Protein AF-A0A7S0EZS0-F1 (afdb_monomer)

Sequence (162 aa):
YKSHVLRLQRVNTVIFMAGGVFFVGGSTLFFPRLENLIMHGGWLYITGCLLVLLAALLGTLTAYEMRKTAAPCAAS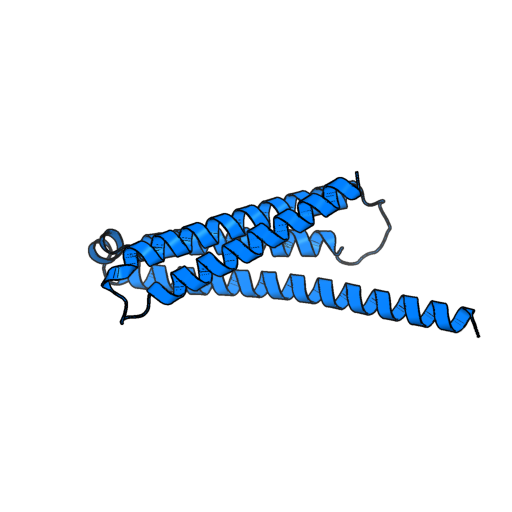HWSDEEATMLSCGMYVLGNLVFIVGSVFFFPRILEAGGPIIRLSAVWLFVLGSVIFFFGALIDLLVVLRAAAAERGSRRRALRMTS

Mean predicted aligned error: 5.74 Å

Structure (mmCIF, N/CA/C/O backbone):
data_AF-A0A7S0EZS0-F1
#
_entry.id   AF-A0A7S0EZS0-F1
#
loop_
_atom_site.group_PDB
_atom_site.id
_atom_site.type_symbol
_atom_site.label_atom_id
_atom_site.label_alt_id
_atom_site.label_comp_id
_atom_site.label_asym_id
_atom_site.label_entity_id
_atom_site.label_seq_id
_atom_site.pdbx_PDB_ins_code
_atom_site.Cartn_x
_atom_site.Cartn_y
_atom_site.Cartn_z
_atom_site.occupancy
_atom_site.B_iso_or_equiv
_atom_site.auth_seq_id
_atom_site.auth_comp_id
_atom_site.auth_asym_id
_atom_site.auth_atom_id
_atom_site.pdbx_PDB_model_num
ATOM 1 N N . TYR A 1 1 ? 20.527 -13.837 -13.521 1.00 73.19 1 TYR A N 1
ATOM 2 C CA . TYR A 1 1 ? 20.102 -12.600 -12.828 1.00 73.19 1 TYR A CA 1
ATOM 3 C C . TYR A 1 1 ? 18.688 -12.166 -13.229 1.00 73.19 1 TYR A C 1
ATOM 5 O O . TYR A 1 1 ? 17.785 -12.335 -12.422 1.00 73.19 1 TYR A O 1
ATOM 13 N N . LYS A 1 2 ? 18.436 -11.735 -14.478 1.00 72.56 2 LYS A N 1
ATOM 14 C CA . LYS A 1 2 ? 17.100 -11.267 -14.928 1.00 72.56 2 LYS A CA 1
ATOM 15 C C . LYS A 1 2 ? 15.945 -12.260 -14.694 1.00 72.56 2 LYS A C 1
ATOM 17 O O . LYS A 1 2 ? 14.874 -11.859 -14.258 1.00 72.56 2 LYS A O 1
ATOM 22 N N . SER A 1 3 ? 16.164 -13.559 -14.913 1.00 78.12 3 SER A N 1
ATOM 23 C CA . SER A 1 3 ? 15.156 -14.607 -14.663 1.00 78.12 3 SER A CA 1
ATOM 24 C C . SER A 1 3 ? 14.740 -14.730 -13.190 1.00 78.12 3 SER A C 1
ATOM 26 O O . SER A 1 3 ? 13.577 -15.006 -12.904 1.00 78.12 3 SER A O 1
ATOM 28 N N . HIS A 1 4 ? 15.668 -14.496 -12.256 1.00 81.50 4 HIS A N 1
ATOM 29 C CA . HIS A 1 4 ? 15.389 -14.529 -10.819 1.00 81.50 4 HIS A CA 1
ATOM 30 C C . HIS A 1 4 ? 14.569 -13.313 -10.382 1.00 81.50 4 HIS A C 1
ATOM 32 O O . HIS A 1 4 ? 13.587 -13.480 -9.663 1.00 81.50 4 HIS A O 1
ATOM 38 N N . VAL A 1 5 ? 14.908 -12.121 -10.883 1.00 81.12 5 VAL A N 1
ATOM 39 C CA . VAL A 1 5 ? 14.155 -10.878 -10.630 1.00 81.12 5 VAL A CA 1
ATOM 40 C C . VAL A 1 5 ? 12.714 -10.996 -11.136 1.00 81.12 5 VAL A C 1
ATOM 42 O O . VAL A 1 5 ? 11.773 -10.698 -10.408 1.00 81.12 5 VAL A O 1
ATOM 45 N N . LEU A 1 6 ? 12.519 -11.542 -12.341 1.00 80.06 6 LEU A N 1
ATOM 46 C CA . LEU A 1 6 ? 11.180 -11.779 -12.891 1.00 80.06 6 LEU A CA 1
ATOM 47 C C . LEU A 1 6 ? 10.373 -12.799 -12.073 1.00 80.06 6 LEU A C 1
ATOM 49 O O . LEU A 1 6 ? 9.157 -12.666 -11.946 1.00 80.06 6 LEU A O 1
ATOM 53 N N . ARG A 1 7 ? 11.022 -13.829 -11.511 1.00 85.88 7 ARG A N 1
ATOM 54 C CA . ARG A 1 7 ? 10.350 -14.790 -10.623 1.00 85.88 7 ARG A CA 1
ATOM 55 C C . ARG A 1 7 ? 9.933 -14.121 -9.307 1.00 85.88 7 ARG A C 1
ATOM 57 O O . ARG A 1 7 ? 8.808 -14.341 -8.871 1.00 85.88 7 ARG A O 1
ATOM 64 N N . LEU A 1 8 ? 10.794 -13.283 -8.727 1.00 84.94 8 LEU A N 1
ATOM 65 C CA . LEU A 1 8 ? 10.492 -12.488 -7.531 1.00 84.94 8 LEU A CA 1
ATOM 66 C C . LEU A 1 8 ? 9.319 -11.531 -7.760 1.00 84.94 8 LEU A C 1
ATOM 68 O O . LEU A 1 8 ? 8.414 -11.494 -6.935 1.00 84.94 8 LEU A O 1
ATOM 72 N N . GLN A 1 9 ? 9.265 -10.843 -8.904 1.00 86.25 9 GLN A N 1
ATOM 73 C CA . GLN A 1 9 ? 8.127 -9.984 -9.249 1.00 86.25 9 GLN A CA 1
ATOM 74 C C . GLN A 1 9 ? 6.807 -10.755 -9.318 1.00 86.25 9 GLN A C 1
ATOM 76 O O . GLN A 1 9 ? 5.813 -10.296 -8.766 1.00 86.25 9 GLN A O 1
ATOM 81 N N . ARG A 1 10 ? 6.783 -11.944 -9.936 1.00 88.69 10 ARG A N 1
ATOM 82 C CA . ARG A 1 10 ? 5.555 -12.761 -9.980 1.00 88.69 10 ARG A CA 1
ATOM 83 C C . ARG A 1 10 ? 5.088 -13.166 -8.589 1.00 88.69 10 ARG A C 1
ATOM 85 O O . ARG A 1 10 ? 3.901 -13.072 -8.297 1.00 88.69 10 ARG A O 1
ATOM 92 N N . VAL A 1 11 ? 6.016 -13.607 -7.738 1.00 91.00 11 VAL A N 1
ATOM 93 C CA . VAL A 1 11 ? 5.709 -13.939 -6.340 1.00 91.00 11 VAL A CA 1
ATOM 94 C C . VAL A 1 11 ? 5.169 -12.706 -5.617 1.00 91.00 11 VAL A C 1
ATOM 96 O O . VAL A 1 11 ? 4.149 -12.800 -4.941 1.00 91.00 11 VAL A O 1
ATOM 99 N N . ASN A 1 12 ? 5.785 -11.542 -5.832 1.00 92.81 12 ASN A N 1
ATOM 100 C CA . ASN A 1 12 ? 5.345 -10.285 -5.246 1.00 92.81 12 ASN A CA 1
ATOM 101 C C . ASN A 1 12 ? 3.896 -9.942 -5.615 1.00 92.81 12 ASN A C 1
ATOM 103 O O . ASN A 1 12 ? 3.092 -9.622 -4.744 1.00 92.81 12 ASN A O 1
ATOM 107 N N . THR A 1 13 ? 3.538 -10.076 -6.895 1.00 91.69 13 THR A N 1
ATOM 108 C CA . THR A 1 13 ? 2.167 -9.855 -7.373 1.00 91.69 13 THR A CA 1
ATOM 109 C C . THR A 1 13 ? 1.170 -10.798 -6.703 1.00 91.69 13 THR A C 1
ATOM 111 O O . THR A 1 13 ? 0.083 -10.365 -6.330 1.00 91.69 13 THR A O 1
ATOM 114 N N . VAL A 1 14 ? 1.525 -12.072 -6.509 1.00 95.06 14 VAL A N 1
ATOM 115 C CA . VAL A 1 14 ? 0.649 -13.043 -5.829 1.00 95.06 14 VAL A CA 1
ATOM 116 C C . VAL A 1 14 ? 0.429 -12.658 -4.366 1.00 95.06 14 VAL A C 1
ATOM 118 O O . VAL A 1 14 ? -0.710 -12.682 -3.903 1.00 95.06 14 VAL A O 1
ATOM 121 N N . ILE A 1 15 ? 1.486 -12.257 -3.654 1.00 94.69 15 ILE A N 1
ATOM 122 C CA . ILE A 1 15 ? 1.384 -11.794 -2.261 1.00 94.69 15 ILE A CA 1
ATOM 123 C C . ILE A 1 15 ? 0.502 -10.542 -2.183 1.00 94.69 15 ILE A C 1
ATOM 125 O O . ILE A 1 15 ? -0.371 -10.467 -1.322 1.00 94.69 15 ILE A O 1
ATOM 129 N N . PHE A 1 16 ? 0.681 -9.594 -3.106 1.00 93.25 16 PHE A N 1
ATOM 130 C CA . PHE A 1 16 ? -0.114 -8.367 -3.162 1.00 93.25 16 PHE A CA 1
ATOM 131 C C . PHE A 1 16 ? -1.603 -8.658 -3.397 1.00 93.25 16 PHE A C 1
ATOM 133 O O . PHE A 1 16 ? -2.457 -8.129 -2.690 1.00 93.25 16 PHE A O 1
ATOM 140 N N . MET A 1 17 ? -1.920 -9.549 -4.343 1.00 94.75 17 MET A N 1
ATOM 141 C CA . MET A 1 17 ? -3.296 -9.972 -4.626 1.00 94.75 17 MET A CA 1
ATOM 142 C C . MET A 1 17 ? -3.930 -10.682 -3.430 1.00 94.75 17 MET A C 1
ATOM 144 O O . MET A 1 17 ? -5.053 -10.356 -3.049 1.00 94.75 17 MET A O 1
ATOM 148 N N . ALA A 1 18 ? -3.206 -11.618 -2.807 1.00 96.50 18 ALA A N 1
ATOM 149 C CA . ALA A 1 18 ? -3.673 -12.290 -1.600 1.00 96.50 18 ALA A CA 1
ATOM 150 C C . ALA A 1 18 ? -3.944 -11.269 -0.486 1.00 96.50 18 ALA A C 1
ATOM 152 O O . ALA A 1 18 ? -5.039 -11.247 0.071 1.00 96.50 18 ALA A O 1
ATOM 153 N N . GLY A 1 19 ? -2.992 -10.370 -0.223 1.00 95.50 19 GLY A N 1
ATOM 154 C CA . GLY A 1 19 ? -3.140 -9.291 0.750 1.00 95.50 19 GLY A CA 1
ATOM 155 C C . GLY A 1 19 ? -4.365 -8.417 0.489 1.00 95.50 19 GLY A C 1
ATOM 156 O O . GLY A 1 19 ? -5.126 -8.161 1.416 1.00 95.50 19 GLY A O 1
ATOM 157 N N . GLY A 1 20 ? -4.619 -8.049 -0.771 1.00 93.75 20 GLY A N 1
ATOM 158 C CA . GLY A 1 20 ? -5.816 -7.312 -1.178 1.00 93.75 20 GLY A CA 1
ATOM 159 C C . GLY A 1 20 ? -7.121 -8.058 -0.881 1.00 93.75 20 GLY A C 1
ATOM 160 O O . GLY A 1 20 ? -8.065 -7.460 -0.370 1.00 93.75 20 GLY A O 1
ATOM 161 N N . VAL A 1 21 ? -7.174 -9.372 -1.120 1.00 96.31 21 VAL A N 1
ATOM 162 C CA . VAL A 1 21 ? -8.350 -10.197 -0.789 1.00 96.31 21 VAL A CA 1
ATOM 163 C C . VAL A 1 21 ? -8.591 -10.240 0.721 1.00 96.31 21 VAL A C 1
ATOM 165 O O . VAL A 1 21 ? -9.718 -10.019 1.162 1.00 96.31 21 VAL A O 1
ATOM 168 N N . PHE A 1 22 ? -7.547 -10.471 1.520 1.00 95.56 22 PHE A N 1
ATOM 169 C CA . PHE A 1 22 ? -7.639 -10.464 2.985 1.00 95.56 22 PHE A CA 1
ATOM 170 C C . PHE A 1 22 ? -8.066 -9.093 3.527 1.00 95.56 22 PHE A C 1
ATOM 172 O O . PHE A 1 22 ? -8.946 -9.009 4.381 1.00 95.56 22 PHE A O 1
ATOM 179 N N . PHE A 1 23 ? -7.499 -8.019 2.977 1.00 91.81 23 PHE A N 1
ATOM 180 C CA . PHE A 1 23 ? -7.817 -6.634 3.317 1.00 91.81 23 PHE A CA 1
ATOM 181 C C . PHE A 1 23 ? -9.285 -6.287 3.038 1.00 91.81 23 PHE A C 1
ATOM 183 O O . PHE A 1 23 ? -9.989 -5.769 3.909 1.00 91.81 23 PHE A O 1
ATOM 190 N N . VAL A 1 24 ? -9.778 -6.607 1.837 1.00 93.81 24 VAL A N 1
ATOM 191 C CA . VAL A 1 24 ? -11.175 -6.357 1.453 1.00 93.81 24 VAL A CA 1
ATOM 192 C C . VAL A 1 24 ? -12.112 -7.241 2.273 1.00 93.81 24 VAL A C 1
ATOM 194 O O . VAL A 1 24 ? -13.095 -6.742 2.815 1.00 93.81 24 VAL A O 1
ATOM 197 N N . GLY A 1 25 ? -11.785 -8.524 2.442 1.00 93.31 25 GLY A N 1
ATOM 198 C CA . GLY A 1 25 ? -12.555 -9.445 3.277 1.00 93.31 25 GLY A CA 1
ATOM 199 C C . GLY A 1 25 ? -12.686 -8.943 4.715 1.00 93.31 25 GLY A C 1
ATOM 200 O O . GLY A 1 25 ? -13.797 -8.850 5.233 1.00 93.31 25 GLY A O 1
ATOM 201 N N . GLY A 1 26 ? -11.580 -8.518 5.331 1.00 91.56 26 GLY A N 1
ATOM 202 C CA . GLY A 1 26 ? -11.580 -7.924 6.669 1.00 91.56 26 GLY A CA 1
ATOM 203 C C . GLY A 1 26 ? -12.424 -6.652 6.739 1.00 91.56 26 GLY A C 1
ATOM 204 O O . GLY A 1 26 ? -13.229 -6.502 7.654 1.00 91.56 26 GLY A O 1
ATOM 205 N N . SER A 1 27 ? -12.329 -5.792 5.716 1.00 90.56 27 SER A N 1
ATOM 206 C CA . SER A 1 27 ? -13.137 -4.568 5.596 1.00 90.56 27 SER A CA 1
ATOM 207 C C . SER A 1 27 ? -14.643 -4.850 5.629 1.00 90.56 27 SER A C 1
ATOM 209 O O . SER A 1 27 ? -15.395 -4.130 6.283 1.00 90.56 27 SER A O 1
ATOM 211 N N . THR A 1 28 ? -15.104 -5.919 4.969 1.00 91.06 28 THR A N 1
ATOM 212 C CA . THR A 1 28 ? -16.537 -6.274 4.953 1.00 91.06 28 THR A CA 1
ATOM 213 C C . THR A 1 28 ? -17.078 -6.721 6.312 1.00 91.06 28 THR A C 1
ATOM 215 O O . THR A 1 28 ? -18.270 -6.577 6.576 1.00 91.06 28 THR A O 1
ATOM 218 N N . LEU A 1 29 ? -16.223 -7.218 7.207 1.00 89.56 29 LEU A N 1
ATOM 219 C CA . LEU A 1 29 ? -16.633 -7.662 8.541 1.00 89.56 29 LEU A CA 1
ATOM 220 C C . LEU A 1 29 ? -16.836 -6.497 9.526 1.00 89.56 29 LEU A C 1
ATOM 222 O O . LEU A 1 29 ? -17.373 -6.712 10.608 1.00 89.56 29 LEU A O 1
ATOM 226 N N . PHE A 1 30 ? -16.488 -5.263 9.143 1.00 85.75 30 PHE A N 1
ATOM 227 C CA . PHE A 1 30 ? -16.810 -4.053 9.911 1.00 85.75 30 PHE A CA 1
ATOM 228 C C . PHE A 1 30 ? -18.237 -3.527 9.672 1.00 85.75 30 PHE A C 1
ATOM 230 O O . PHE A 1 30 ? -18.625 -2.516 10.258 1.00 85.75 30 PHE A O 1
ATOM 237 N N . PHE A 1 31 ? -19.043 -4.178 8.823 1.00 87.12 31 PHE A N 1
ATOM 238 C CA . PHE A 1 31 ? -20.438 -3.778 8.635 1.00 87.12 31 PHE A CA 1
ATOM 239 C C . PHE A 1 31 ? -21.259 -3.990 9.920 1.00 87.12 31 PHE A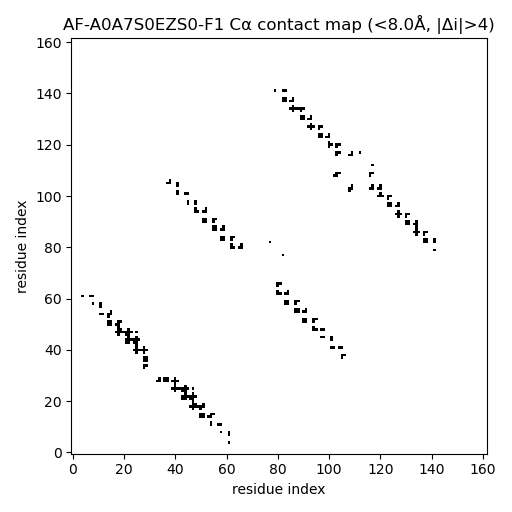 C 1
ATOM 241 O O . PHE A 1 31 ? -21.137 -5.046 10.541 1.00 87.12 31 PHE A O 1
ATOM 248 N N . PRO A 1 32 ? -22.197 -3.078 10.261 1.00 83.50 32 PRO A N 1
ATOM 249 C CA . PRO A 1 32 ? -22.999 -3.181 11.488 1.00 83.50 32 PRO A CA 1
ATOM 250 C C . PRO A 1 32 ? -23.777 -4.497 11.632 1.00 83.50 32 PRO A C 1
ATOM 252 O O . PRO A 1 32 ? -24.056 -4.946 12.733 1.00 83.50 32 PRO A O 1
ATOM 255 N N . ARG A 1 33 ? -24.118 -5.152 10.513 1.00 87.38 33 ARG A N 1
ATOM 256 C CA . ARG A 1 33 ? -24.819 -6.447 10.516 1.00 87.38 33 ARG A CA 1
ATOM 257 C C . ARG A 1 33 ? -23.949 -7.628 10.970 1.00 87.38 33 ARG A C 1
ATOM 259 O O . ARG A 1 33 ? -24.495 -8.693 11.232 1.00 87.38 33 ARG A O 1
ATOM 266 N N . LEU A 1 34 ? -22.627 -7.466 11.028 1.00 87.25 34 LEU A N 1
ATOM 267 C CA . LEU A 1 34 ? -21.650 -8.516 11.334 1.00 87.25 34 LEU A CA 1
ATOM 268 C C . LEU A 1 34 ? -20.878 -8.218 12.627 1.00 87.25 34 LEU A C 1
ATOM 270 O O . LEU A 1 34 ? -19.743 -8.656 12.785 1.00 87.25 34 LEU A O 1
ATOM 274 N N . GLU A 1 35 ? -21.501 -7.508 13.571 1.00 81.50 35 GLU A N 1
ATOM 275 C CA . GLU A 1 35 ? -20.860 -7.025 14.803 1.00 81.50 35 GLU A CA 1
ATOM 276 C C . GLU A 1 35 ? -20.175 -8.147 15.613 1.00 81.50 35 GLU A C 1
ATOM 278 O O . GLU A 1 35 ? -19.055 -7.991 16.099 1.00 81.50 35 GLU A O 1
ATOM 283 N N . ASN A 1 36 ? -20.778 -9.341 15.632 1.00 86.00 36 ASN A N 1
ATOM 284 C CA . ASN A 1 36 ? -20.230 -10.539 16.285 1.00 86.00 36 ASN A CA 1
ATOM 285 C C . ASN A 1 36 ? -18.892 -11.022 15.686 1.00 86.00 36 ASN A C 1
ATOM 287 O O . ASN A 1 36 ? -18.157 -11.779 16.320 1.00 86.00 36 ASN A O 1
ATOM 291 N N . LEU A 1 37 ? -18.571 -10.615 14.456 1.00 88.75 37 LEU A N 1
ATOM 292 C CA . LEU A 1 37 ? -17.370 -11.008 13.720 1.00 88.75 37 LEU A CA 1
ATOM 293 C C . LEU A 1 37 ? -16.320 -9.893 13.644 1.00 88.75 37 LEU A C 1
ATOM 295 O O . LEU A 1 37 ? -15.276 -10.116 13.033 1.00 88.75 37 LEU A O 1
ATOM 299 N N . ILE A 1 38 ? -16.521 -8.743 14.302 1.00 87.81 38 ILE A N 1
ATOM 300 C CA . ILE A 1 38 ? -15.585 -7.602 14.258 1.00 87.81 38 ILE A CA 1
ATOM 301 C C . ILE A 1 38 ? -14.162 -8.006 14.655 1.00 87.81 38 ILE A C 1
ATOM 303 O O . ILE A 1 38 ? -13.203 -7.596 14.007 1.00 87.81 38 ILE A O 1
ATOM 307 N N . MET A 1 39 ? -14.006 -8.862 15.671 1.00 90.06 39 MET A N 1
ATOM 308 C CA . MET A 1 39 ? -12.685 -9.356 16.085 1.00 90.06 39 MET A CA 1
ATOM 309 C C . MET A 1 39 ? -11.986 -10.143 14.970 1.00 90.06 39 MET A C 1
ATOM 311 O O . MET A 1 39 ? -10.797 -9.947 14.727 1.00 90.06 39 MET A O 1
ATOM 315 N N . HIS A 1 40 ? -12.724 -11.006 14.267 1.00 92.06 40 HIS A N 1
ATOM 316 C CA . HIS A 1 40 ? -12.193 -11.753 13.127 1.00 92.06 40 HIS A CA 1
ATOM 317 C C . HIS A 1 40 ? -11.887 -10.811 11.956 1.00 92.06 40 HIS A C 1
ATOM 319 O O . HIS A 1 40 ? -10.843 -10.950 11.327 1.00 92.06 40 HIS A O 1
ATOM 325 N N . GLY A 1 41 ? -12.748 -9.814 11.721 1.00 92.94 41 GLY A N 1
ATOM 326 C CA . GLY A 1 41 ? -12.544 -8.747 10.742 1.00 92.94 41 GLY A CA 1
ATOM 327 C C . GLY A 1 41 ? -11.257 -7.967 10.962 1.00 92.94 41 GLY A C 1
ATOM 328 O O . GLY A 1 41 ? -10.466 -7.831 10.032 1.00 92.94 41 GLY A O 1
ATOM 329 N N . GLY A 1 42 ? -11.003 -7.535 12.199 1.00 92.81 42 GLY A N 1
ATOM 330 C CA . GLY A 1 42 ? -9.787 -6.818 12.576 1.00 92.81 42 GLY A CA 1
ATOM 331 C C . GLY A 1 42 ? -8.519 -7.630 12.317 1.00 92.81 42 GLY A C 1
ATOM 332 O O . GLY A 1 42 ? -7.591 -7.128 11.685 1.00 92.81 42 GLY A O 1
ATOM 333 N N . TRP A 1 43 ? -8.485 -8.902 12.730 1.00 95.00 43 TRP A N 1
ATOM 334 C CA . TRP A 1 43 ? -7.338 -9.775 12.456 1.00 95.00 43 TRP A CA 1
ATOM 335 C C . TRP A 1 43 ? -7.140 -10.032 10.963 1.00 95.00 43 TRP A C 1
ATOM 337 O O . TRP A 1 43 ? -6.019 -9.912 10.476 1.00 95.00 43 TRP A O 1
ATOM 347 N N . LEU A 1 44 ? -8.217 -10.322 10.228 1.00 95.81 44 LEU A N 1
ATOM 348 C CA . LEU A 1 44 ? -8.169 -10.575 8.787 1.00 95.81 44 LEU A CA 1
ATOM 349 C C . LEU A 1 44 ? -7.666 -9.347 8.015 1.00 95.81 44 LEU A C 1
ATOM 351 O O . LEU A 1 44 ? -6.825 -9.471 7.123 1.00 95.81 44 LEU A O 1
ATOM 355 N N . TYR A 1 45 ? -8.131 -8.160 8.407 1.00 95.69 45 TYR A N 1
ATOM 356 C CA . TYR A 1 45 ? -7.698 -6.887 7.844 1.00 95.69 45 TYR A CA 1
ATOM 357 C C . TYR A 1 45 ? -6.210 -6.630 8.116 1.00 95.69 45 TYR A C 1
ATOM 359 O O . TYR A 1 45 ? -5.460 -6.339 7.185 1.00 95.69 45 TYR A O 1
ATOM 367 N N . ILE A 1 46 ? -5.751 -6.821 9.361 1.00 96.31 46 ILE A N 1
ATOM 368 C CA . ILE A 1 46 ? -4.331 -6.692 9.725 1.00 96.31 46 ILE A CA 1
ATOM 369 C C . ILE A 1 46 ? -3.474 -7.688 8.936 1.00 96.31 46 ILE A C 1
ATOM 371 O O . ILE A 1 46 ? -2.431 -7.303 8.411 1.00 96.31 46 ILE A O 1
ATOM 375 N N . THR A 1 47 ? -3.906 -8.945 8.793 1.00 97.00 47 THR A N 1
ATOM 376 C CA . THR A 1 47 ? -3.208 -9.937 7.961 1.00 97.00 47 THR A CA 1
ATOM 377 C C . THR A 1 47 ? -3.101 -9.472 6.509 1.00 97.00 47 THR A C 1
ATOM 379 O O . THR A 1 47 ? -2.023 -9.567 5.922 1.00 97.00 47 THR A O 1
ATOM 382 N N . GLY A 1 48 ? -4.174 -8.911 5.946 1.00 96.88 48 GLY A N 1
ATOM 383 C CA . GLY A 1 48 ? -4.151 -8.295 4.620 1.00 96.88 48 GLY A CA 1
ATOM 384 C C . GLY A 1 48 ? -3.115 -7.177 4.517 1.00 96.88 48 GLY A C 1
ATOM 385 O O . GLY A 1 48 ? -2.259 -7.218 3.633 1.00 96.88 48 GLY A O 1
ATOM 386 N N . CYS A 1 49 ? -3.117 -6.236 5.465 1.00 96.69 49 CYS A N 1
ATOM 387 C CA . CYS A 1 49 ? -2.133 -5.154 5.514 1.00 96.69 49 CYS A CA 1
ATOM 388 C C . CYS A 1 49 ? -0.692 -5.661 5.631 1.00 96.69 49 CYS A C 1
ATOM 390 O O . CYS A 1 49 ? 0.195 -5.120 4.979 1.00 96.69 49 CYS A O 1
ATOM 392 N N . LEU A 1 50 ? -0.436 -6.708 6.421 1.00 97.50 50 LEU A N 1
ATOM 393 C CA . LEU A 1 50 ? 0.900 -7.297 6.560 1.00 97.50 50 LEU A CA 1
ATOM 394 C C . LEU A 1 50 ? 1.388 -7.936 5.255 1.00 97.50 50 LEU A C 1
ATOM 396 O O . LEU A 1 50 ? 2.555 -7.782 4.900 1.00 97.50 50 LEU A O 1
ATOM 400 N N . LEU A 1 51 ? 0.505 -8.615 4.519 1.00 97.31 51 LEU A N 1
ATOM 401 C CA . LEU A 1 51 ? 0.836 -9.183 3.210 1.00 97.31 51 LEU A CA 1
ATOM 402 C C . LEU A 1 51 ? 1.127 -8.085 2.181 1.00 97.31 51 LEU A C 1
ATOM 404 O O . LEU A 1 51 ? 2.135 -8.161 1.479 1.00 97.31 51 LEU A O 1
ATOM 408 N N . VAL A 1 52 ? 0.293 -7.041 2.114 1.00 96.38 52 VAL A N 1
ATOM 409 C CA . VAL A 1 52 ? 0.529 -5.902 1.210 1.00 96.38 52 VAL A CA 1
ATOM 410 C C . VAL A 1 52 ? 1.804 -5.153 1.604 1.00 96.38 52 VAL A C 1
ATOM 412 O O . VAL A 1 52 ? 2.577 -4.776 0.729 1.00 96.38 52 VAL A O 1
ATOM 415 N N . LEU A 1 53 ? 2.079 -4.991 2.900 1.00 96.69 53 LEU A N 1
ATOM 416 C CA . LEU A 1 53 ? 3.315 -4.391 3.403 1.00 96.69 53 LEU A CA 1
ATOM 417 C C . LEU A 1 53 ? 4.538 -5.214 2.992 1.00 96.69 53 LEU A C 1
ATOM 419 O O . LEU A 1 53 ? 5.502 -4.650 2.478 1.00 96.69 53 LEU A O 1
ATOM 423 N N . LEU A 1 54 ? 4.493 -6.539 3.154 1.00 96.44 54 LEU A N 1
ATOM 424 C CA . LEU A 1 54 ? 5.562 -7.428 2.701 1.00 96.44 54 LEU A CA 1
ATOM 425 C C . LEU A 1 54 ? 5.776 -7.304 1.189 1.00 96.44 54 LEU A C 1
ATOM 427 O O . LEU A 1 54 ? 6.915 -7.187 0.740 1.00 96.44 54 LEU A O 1
ATOM 431 N N . ALA A 1 55 ? 4.696 -7.279 0.409 1.00 95.56 55 ALA A N 1
ATOM 432 C CA . ALA A 1 55 ? 4.785 -7.122 -1.036 1.00 95.56 55 ALA A CA 1
ATOM 433 C C . ALA A 1 55 ? 5.345 -5.747 -1.450 1.00 95.56 55 ALA A C 1
ATOM 435 O O . ALA A 1 55 ? 6.141 -5.632 -2.384 1.00 95.56 55 ALA A O 1
ATOM 436 N N . ALA A 1 56 ? 4.980 -4.685 -0.733 1.00 95.31 56 ALA A N 1
ATOM 437 C CA . ALA A 1 56 ? 5.519 -3.350 -0.963 1.00 95.31 56 ALA A CA 1
ATOM 438 C C . ALA A 1 56 ? 7.021 -3.283 -0.632 1.00 95.31 56 ALA A C 1
ATOM 440 O O . ALA A 1 56 ? 7.784 -2.707 -1.404 1.00 95.31 56 ALA A O 1
ATOM 441 N N . LEU A 1 57 ? 7.471 -3.932 0.449 1.00 94.69 57 LEU A N 1
ATOM 442 C CA . LEU A 1 57 ? 8.895 -4.038 0.799 1.00 94.69 57 LEU A CA 1
ATOM 443 C C . LEU A 1 57 ? 9.692 -4.857 -0.225 1.00 94.69 57 LEU A C 1
ATOM 445 O O . LEU A 1 57 ? 10.789 -4.476 -0.621 1.00 94.69 57 LEU A O 1
ATOM 449 N N . LEU A 1 58 ? 9.154 -5.981 -0.698 1.00 93.00 58 LEU A N 1
ATOM 450 C CA . LEU A 1 58 ? 9.792 -6.749 -1.771 1.00 93.00 58 LEU A CA 1
ATOM 451 C C . LEU A 1 58 ? 9.834 -5.946 -3.082 1.00 93.00 58 LEU A C 1
ATOM 453 O O . LEU A 1 58 ? 10.816 -6.024 -3.825 1.00 93.00 58 LEU A O 1
ATOM 457 N N . GLY A 1 59 ? 8.799 -5.143 -3.344 1.00 91.25 59 GLY A N 1
ATOM 458 C CA . GLY A 1 59 ? 8.731 -4.196 -4.455 1.00 91.25 59 GLY A CA 1
ATOM 459 C C . GLY A 1 59 ? 9.819 -3.122 -4.389 1.00 91.25 59 GLY A C 1
ATOM 460 O O . GLY A 1 59 ? 10.550 -2.954 -5.366 1.00 91.25 59 GLY A O 1
ATOM 461 N N . THR A 1 60 ? 10.000 -2.460 -3.238 1.00 90.25 60 THR A N 1
ATOM 462 C CA . THR A 1 60 ? 11.070 -1.461 -3.053 1.00 90.25 60 THR A CA 1
ATOM 463 C C . THR A 1 60 ? 12.454 -2.076 -3.217 1.00 90.25 60 THR A C 1
ATOM 465 O O . THR A 1 60 ? 13.281 -1.504 -3.923 1.00 90.25 60 THR A O 1
ATOM 468 N N . LEU A 1 61 ? 12.706 -3.251 -2.630 1.00 89.69 61 LEU A N 1
ATOM 469 C CA . LEU A 1 61 ? 13.983 -3.958 -2.774 1.00 89.69 61 LEU A CA 1
ATOM 470 C C . LEU A 1 61 ? 14.264 -4.315 -4.237 1.00 89.69 61 LEU A C 1
ATOM 472 O O . LEU A 1 61 ? 15.372 -4.113 -4.727 1.00 89.69 61 LEU A O 1
ATOM 476 N N . THR A 1 62 ? 13.249 -4.792 -4.960 1.00 88.62 62 THR A N 1
ATOM 477 C CA . THR A 1 62 ? 13.384 -5.121 -6.383 1.00 88.62 62 THR A CA 1
ATOM 478 C C . THR A 1 62 ? 13.684 -3.874 -7.215 1.00 88.62 62 THR A C 1
ATOM 480 O O . THR A 1 62 ? 14.604 -3.894 -8.031 1.00 88.62 62 THR A O 1
ATOM 483 N N . ALA A 1 63 ? 12.956 -2.776 -6.991 1.00 87.25 63 ALA A N 1
ATOM 484 C CA . ALA A 1 63 ? 13.186 -1.509 -7.684 1.00 87.25 63 ALA A CA 1
ATOM 485 C C . ALA A 1 63 ? 14.580 -0.931 -7.377 1.00 87.25 63 ALA A C 1
ATOM 487 O O . ALA A 1 63 ? 15.265 -0.446 -8.278 1.00 87.25 63 ALA A O 1
ATOM 488 N N . TYR A 1 64 ? 15.037 -1.053 -6.129 1.00 86.06 64 TYR A N 1
ATOM 489 C CA . TYR A 1 64 ? 16.371 -0.633 -5.705 1.00 86.06 64 TYR A CA 1
ATOM 490 C C . TYR A 1 64 ? 17.486 -1.413 -6.421 1.00 86.06 64 TYR A C 1
ATOM 492 O O . TYR A 1 64 ? 18.420 -0.814 -6.960 1.00 86.06 64 TYR A O 1
ATOM 500 N N . GLU A 1 65 ? 17.374 -2.741 -6.492 1.00 85.88 65 GLU A N 1
ATOM 501 C CA . GLU A 1 65 ? 18.333 -3.589 -7.213 1.00 85.88 65 GLU A CA 1
ATOM 502 C C . GLU A 1 65 ? 18.348 -3.285 -8.720 1.00 85.88 65 GLU A C 1
ATOM 504 O O . GLU A 1 65 ? 19.414 -3.213 -9.343 1.00 85.88 65 GLU A O 1
ATOM 509 N N . MET A 1 66 ? 17.178 -3.031 -9.315 1.00 82.00 66 MET A N 1
ATOM 510 C CA . MET A 1 66 ? 17.080 -2.636 -10.724 1.00 82.00 66 MET A CA 1
ATOM 511 C C . MET A 1 66 ? 17.745 -1.284 -10.986 1.00 82.00 66 MET A C 1
ATOM 513 O O . MET A 1 66 ? 18.506 -1.174 -11.947 1.00 82.00 66 MET A O 1
ATOM 517 N N . ARG A 1 67 ? 17.563 -0.301 -10.097 1.00 82.88 67 ARG A N 1
ATOM 518 C CA . ARG A 1 67 ? 18.244 0.999 -10.176 1.00 82.88 67 ARG A CA 1
ATOM 519 C C . ARG A 1 67 ? 19.763 0.858 -10.118 1.00 82.88 67 ARG A C 1
ATOM 521 O O . ARG A 1 67 ? 20.461 1.500 -10.892 1.00 82.88 67 ARG A O 1
ATOM 528 N N . LYS A 1 68 ? 20.286 0.008 -9.229 1.00 80.06 68 LYS A N 1
ATOM 529 C CA . LYS A 1 68 ? 21.736 -0.220 -9.088 1.00 80.06 68 LYS A CA 1
ATOM 530 C C . LYS A 1 68 ? 22.356 -0.876 -10.327 1.00 80.06 68 LYS A C 1
ATOM 532 O O . LYS A 1 68 ? 23.534 -0.674 -10.604 1.00 80.06 68 LYS A O 1
ATOM 537 N N . THR A 1 69 ? 21.568 -1.667 -11.053 1.00 72.81 69 THR A N 1
ATOM 538 C CA . THR A 1 69 ? 22.017 -2.411 -12.240 1.00 72.81 69 THR A CA 1
ATOM 539 C C . THR A 1 69 ? 21.757 -1.653 -13.549 1.00 72.81 69 THR A C 1
ATOM 541 O O . THR A 1 69 ? 22.278 -2.036 -14.598 1.00 72.81 69 THR A O 1
ATOM 544 N N . ALA A 1 70 ? 20.955 -0.587 -13.514 1.00 68.38 70 ALA A N 1
ATOM 545 C CA . ALA A 1 70 ? 20.730 0.282 -14.657 1.00 68.38 70 ALA A CA 1
ATOM 546 C C . ALA A 1 70 ? 21.998 1.102 -14.940 1.00 68.38 70 ALA A C 1
ATOM 548 O O . ALA A 1 70 ? 22.545 1.759 -14.055 1.00 68.38 70 ALA A O 1
ATOM 549 N N . ALA A 1 71 ? 22.488 1.053 -16.182 1.00 58.88 71 ALA A N 1
ATOM 550 C CA . ALA A 1 71 ? 23.573 1.929 -16.614 1.00 58.88 71 ALA A CA 1
ATOM 551 C C . ALA A 1 71 ? 23.145 3.400 -16.430 1.00 58.88 71 ALA A C 1
ATOM 553 O O . ALA A 1 71 ? 21.966 3.700 -16.635 1.00 58.88 71 ALA A O 1
ATOM 554 N N . PRO A 1 72 ? 24.062 4.322 -16.077 1.00 51.88 72 PRO A N 1
ATOM 555 C CA . PRO A 1 72 ? 23.753 5.742 -15.955 1.00 51.88 72 PRO A CA 1
ATOM 556 C C . PRO A 1 72 ? 23.465 6.323 -17.345 1.00 51.88 72 PRO A C 1
ATOM 558 O O . PRO A 1 72 ? 24.321 6.926 -17.986 1.00 51.88 72 PRO A O 1
ATOM 561 N N . CYS A 1 73 ? 22.259 6.103 -17.859 1.00 50.03 73 CYS A N 1
ATOM 562 C CA . CYS A 1 73 ? 21.787 6.770 -19.057 1.00 50.03 73 CYS A CA 1
ATOM 563 C C . CYS A 1 73 ? 21.256 8.137 -18.642 1.00 50.03 73 CYS A C 1
ATOM 565 O O . CYS A 1 73 ? 20.248 8.259 -17.951 1.00 50.03 73 CYS A O 1
ATOM 567 N N . ALA A 1 74 ? 21.993 9.163 -19.054 1.00 54.91 74 ALA A N 1
ATOM 568 C CA . ALA A 1 74 ? 21.649 10.558 -18.884 1.00 54.91 74 ALA A CA 1
ATOM 569 C C . ALA A 1 74 ? 20.233 10.848 -19.406 1.00 54.91 74 ALA A C 1
ATOM 571 O O . ALA A 1 74 ? 19.993 10.789 -20.609 1.00 54.91 74 ALA A O 1
ATOM 572 N N . ALA A 1 75 ? 19.314 11.218 -18.518 1.00 46.53 75 ALA A N 1
ATOM 573 C CA . ALA A 1 75 ? 18.203 12.093 -18.860 1.00 46.53 75 ALA A CA 1
ATOM 574 C C . ALA A 1 75 ? 17.655 12.760 -17.596 1.00 46.53 75 ALA A C 1
ATOM 576 O O . ALA A 1 75 ? 17.360 12.119 -16.598 1.00 46.53 75 ALA A O 1
ATOM 577 N N . SER A 1 76 ? 17.513 14.075 -17.691 1.00 51.19 76 SER A N 1
ATOM 578 C CA . SER A 1 76 ? 17.069 15.062 -16.703 1.00 51.19 76 SER A CA 1
ATOM 579 C C . SER A 1 76 ? 15.644 14.865 -16.126 1.00 51.19 76 SER A C 1
ATOM 581 O O . SER A 1 76 ? 15.058 15.822 -15.623 1.00 51.19 76 SER A O 1
ATOM 583 N N . HIS A 1 77 ? 15.040 13.679 -16.221 1.00 64.19 77 HIS A N 1
ATOM 584 C CA . HIS A 1 77 ? 13.627 13.432 -15.911 1.00 64.19 77 HIS A CA 1
ATOM 585 C C . HIS A 1 77 ? 13.473 12.246 -14.943 1.00 64.19 77 HIS A C 1
ATOM 587 O O . HIS A 1 77 ? 14.266 11.313 -15.009 1.00 64.19 77 HIS A O 1
ATOM 593 N N . TRP A 1 78 ? 12.473 12.288 -14.048 1.00 69.12 78 TRP A N 1
ATOM 594 C CA . TRP A 1 78 ? 12.205 11.237 -13.045 1.00 69.12 78 TRP A CA 1
ATOM 595 C C . TRP A 1 78 ? 12.250 9.833 -13.664 1.00 69.12 78 TRP A C 1
ATOM 597 O O . TRP A 1 78 ? 11.500 9.567 -14.609 1.00 69.12 78 TRP A O 1
ATOM 607 N N . SER A 1 79 ? 13.099 8.958 -13.115 1.00 82.38 79 SER A N 1
ATOM 608 C CA . SER A 1 79 ? 13.219 7.562 -13.550 1.00 82.38 79 SER A CA 1
ATOM 609 C C . SER A 1 79 ? 12.010 6.746 -13.075 1.00 82.38 79 SER A C 1
ATOM 611 O O . SER A 1 79 ? 11.462 6.985 -11.994 1.00 82.38 79 SER A O 1
ATOM 613 N N . ASP A 1 80 ? 11.571 5.785 -13.890 1.00 85.44 80 ASP A N 1
ATOM 614 C CA . ASP A 1 80 ? 10.421 4.930 -13.567 1.00 85.44 80 ASP A CA 1
ATOM 615 C C . ASP A 1 80 ? 10.699 4.066 -12.320 1.00 85.44 80 ASP A C 1
ATOM 617 O O . ASP A 1 80 ? 9.794 3.772 -11.533 1.00 85.44 80 ASP A O 1
ATOM 621 N N . GLU A 1 81 ? 11.966 3.724 -12.076 1.00 86.81 81 GLU A N 1
ATOM 622 C CA . GLU A 1 81 ? 12.422 3.043 -10.865 1.00 86.81 81 GLU A CA 1
ATOM 623 C C . GLU A 1 81 ? 12.247 3.919 -9.616 1.00 86.81 81 GLU A C 1
ATOM 625 O O . GLU A 1 81 ? 11.800 3.428 -8.580 1.00 86.81 81 GLU A O 1
ATOM 630 N N . GLU A 1 82 ? 12.554 5.217 -9.700 1.00 88.81 82 GLU A N 1
ATOM 631 C CA . GLU A 1 82 ? 12.365 6.165 -8.592 1.00 88.81 82 GLU A CA 1
ATOM 632 C C . GLU A 1 82 ? 10.884 6.372 -8.271 1.00 88.81 82 GLU A C 1
ATOM 634 O O . GLU A 1 82 ? 10.499 6.356 -7.099 1.00 88.81 82 GLU A O 1
ATOM 639 N N . ALA A 1 83 ? 10.042 6.468 -9.301 1.00 91.31 83 ALA A N 1
ATOM 640 C CA . ALA A 1 83 ? 8.593 6.511 -9.138 1.00 91.31 83 ALA A CA 1
ATOM 641 C C . ALA A 1 83 ? 8.056 5.230 -8.470 1.00 91.31 83 ALA A C 1
ATOM 643 O O . ALA A 1 83 ? 7.255 5.316 -7.543 1.00 91.31 83 ALA A O 1
ATOM 644 N N . THR A 1 84 ? 8.557 4.056 -8.868 1.00 91.50 84 THR A N 1
ATOM 645 C CA . THR A 1 84 ? 8.169 2.762 -8.276 1.00 91.50 84 THR A CA 1
ATOM 646 C C . THR A 1 84 ? 8.608 2.638 -6.812 1.00 91.50 84 THR A C 1
ATOM 648 O O . THR A 1 84 ? 7.872 2.121 -5.972 1.00 91.50 84 THR A O 1
ATOM 651 N N . MET A 1 85 ? 9.803 3.126 -6.463 1.00 91.88 85 MET A N 1
ATOM 652 C CA . MET A 1 85 ? 10.241 3.167 -5.062 1.00 91.88 85 MET A CA 1
ATOM 653 C C . MET A 1 85 ? 9.346 4.087 -4.227 1.00 91.88 85 MET A C 1
ATOM 655 O O . MET A 1 85 ? 8.998 3.738 -3.097 1.00 91.88 85 MET A O 1
ATOM 659 N N . LEU A 1 86 ? 8.950 5.237 -4.782 1.00 94.25 86 LEU A N 1
ATOM 660 C CA . LEU A 1 86 ? 8.064 6.183 -4.111 1.00 94.25 86 LEU A CA 1
ATOM 661 C C . LEU A 1 86 ? 6.660 5.598 -3.897 1.00 94.25 86 LEU A C 1
ATOM 663 O O . LEU A 1 86 ? 6.145 5.688 -2.783 1.00 94.25 86 LEU A O 1
ATOM 667 N N . SER A 1 87 ? 6.057 4.965 -4.909 1.00 95.50 87 SER A N 1
ATOM 668 C CA . SER A 1 87 ? 4.733 4.338 -4.775 1.00 95.50 87 SER A CA 1
ATOM 669 C C . SER A 1 87 ? 4.740 3.202 -3.753 1.00 95.50 87 SER A C 1
ATOM 671 O O . SER A 1 87 ? 3.899 3.171 -2.854 1.00 95.50 87 SER A O 1
ATOM 673 N N . CYS A 1 88 ? 5.749 2.329 -3.797 1.00 94.88 88 CYS A N 1
ATOM 674 C CA . CYS A 1 88 ? 5.906 1.266 -2.810 1.00 94.88 88 CYS A CA 1
ATOM 675 C C . CYS A 1 88 ? 6.132 1.829 -1.395 1.00 94.88 88 CYS A C 1
ATOM 677 O O . CYS A 1 88 ? 5.577 1.300 -0.433 1.00 94.88 88 CYS A O 1
ATOM 679 N N . GLY A 1 89 ? 6.881 2.928 -1.254 1.00 95.31 89 GLY A N 1
ATOM 680 C CA . GLY A 1 89 ? 7.041 3.637 0.019 1.00 95.31 89 GLY A CA 1
ATOM 681 C C . GLY A 1 89 ? 5.716 4.171 0.573 1.00 95.31 89 GLY A C 1
ATOM 682 O O . GLY A 1 89 ? 5.439 4.007 1.764 1.00 95.31 89 GLY A O 1
ATOM 683 N N . MET A 1 90 ? 4.857 4.727 -0.290 1.00 97.06 90 MET A N 1
ATOM 684 C CA . MET A 1 90 ? 3.498 5.136 0.085 1.00 97.06 90 MET A CA 1
ATOM 685 C C . MET A 1 90 ? 2.671 3.937 0.560 1.00 97.06 90 MET A C 1
ATOM 687 O O . MET A 1 90 ? 2.020 4.024 1.598 1.00 97.06 90 MET A O 1
ATOM 691 N N . TYR A 1 91 ? 2.736 2.787 -0.117 1.00 96.56 91 TYR A N 1
ATOM 692 C CA . TYR A 1 91 ? 2.029 1.585 0.340 1.00 96.56 91 TYR A CA 1
ATOM 693 C C . TYR A 1 91 ? 2.542 1.067 1.683 1.00 96.56 91 TYR A C 1
ATOM 695 O O . TYR A 1 91 ? 1.734 0.656 2.515 1.00 96.56 91 TYR A O 1
ATOM 703 N N . VAL A 1 92 ? 3.852 1.103 1.940 1.00 97.12 92 VAL A N 1
ATOM 704 C CA . VAL A 1 92 ? 4.403 0.746 3.258 1.00 97.12 92 VAL A CA 1
ATOM 705 C C . VAL A 1 92 ? 3.827 1.666 4.331 1.00 97.12 92 VAL A C 1
ATOM 707 O O . VAL A 1 92 ? 3.261 1.182 5.311 1.00 97.12 92 VAL A O 1
ATOM 710 N N . LEU A 1 93 ? 3.913 2.984 4.129 1.00 97.38 93 LEU A N 1
ATOM 711 C CA . LEU A 1 93 ? 3.416 3.963 5.094 1.00 97.38 93 LEU A CA 1
ATOM 712 C C . LEU A 1 93 ? 1.905 3.819 5.319 1.00 97.38 93 LEU A C 1
ATOM 714 O O . LEU A 1 93 ? 1.454 3.764 6.460 1.00 97.38 93 LEU A O 1
ATOM 718 N N . GLY A 1 94 ? 1.129 3.696 4.244 1.00 97.38 94 GLY A N 1
ATOM 719 C CA . GLY A 1 94 ? -0.314 3.508 4.312 1.00 97.38 94 GLY A CA 1
ATOM 720 C C . GLY A 1 94 ? -0.704 2.236 5.067 1.00 97.38 94 GLY A C 1
ATOM 721 O O . GLY A 1 94 ? -1.605 2.280 5.900 1.00 97.38 94 GLY A O 1
ATOM 722 N N . ASN A 1 95 ? -0.001 1.116 4.849 1.00 97.38 95 ASN A N 1
ATOM 723 C CA . ASN A 1 95 ? -0.277 -0.133 5.567 1.00 97.38 95 ASN A CA 1
ATOM 724 C C . ASN A 1 95 ? 0.051 -0.017 7.054 1.00 97.38 95 ASN A C 1
ATOM 726 O O . ASN A 1 95 ? -0.710 -0.517 7.876 1.00 97.38 95 ASN A O 1
ATOM 730 N N . LEU A 1 96 ? 1.143 0.659 7.420 1.00 97.38 96 LEU A N 1
ATOM 731 C CA . LEU A 1 96 ? 1.465 0.913 8.825 1.00 97.38 96 LEU A CA 1
ATOM 732 C C . LEU A 1 96 ? 0.365 1.738 9.502 1.00 97.38 96 LEU A C 1
ATOM 734 O O . LEU A 1 96 ? -0.100 1.375 10.581 1.00 97.38 96 LEU A O 1
ATOM 738 N N . VAL A 1 97 ? -0.104 2.799 8.839 1.00 97.38 97 VAL A N 1
ATOM 739 C CA . VAL A 1 97 ? -1.219 3.624 9.324 1.00 97.38 97 VAL A CA 1
ATOM 740 C C . VAL A 1 97 ? -2.497 2.789 9.470 1.00 97.38 97 VAL A C 1
ATOM 742 O O . VAL A 1 97 ? -3.175 2.883 10.493 1.00 97.38 97 VAL A O 1
ATOM 745 N N . PHE A 1 98 ? -2.803 1.922 8.501 1.00 96.94 98 PHE A N 1
ATOM 746 C CA . PHE A 1 98 ? -3.952 1.019 8.564 1.00 96.94 98 PHE A CA 1
ATOM 747 C C . PHE A 1 98 ? -3.856 -0.007 9.692 1.00 96.94 98 PHE A C 1
ATOM 749 O O . PHE A 1 98 ? -4.857 -0.250 10.364 1.00 96.94 98 PHE A O 1
ATOM 756 N N . ILE A 1 99 ? -2.680 -0.584 9.945 1.00 96.56 99 ILE A N 1
ATOM 757 C CA . ILE A 1 99 ? -2.467 -1.519 11.058 1.00 96.56 99 ILE A CA 1
ATOM 758 C C . ILE A 1 99 ? -2.730 -0.808 12.389 1.00 96.56 99 ILE A C 1
ATOM 760 O O . ILE A 1 99 ? -3.502 -1.311 13.204 1.00 96.56 99 ILE A O 1
ATOM 764 N N . VAL A 1 100 ? -2.162 0.387 12.590 1.00 95.81 100 VAL A N 1
ATOM 765 C CA . VAL A 1 100 ? -2.380 1.179 13.814 1.00 95.81 100 VAL A CA 1
ATOM 766 C C . VAL A 1 100 ? -3.855 1.556 13.972 1.00 95.81 100 VAL A C 1
ATOM 768 O O . VAL A 1 100 ? -4.428 1.359 15.042 1.00 95.81 100 VAL A O 1
ATOM 771 N N . GLY A 1 101 ? -4.503 2.026 12.902 1.00 94.31 101 GLY A N 1
ATOM 772 C CA . GLY A 1 101 ? -5.933 2.337 12.918 1.00 94.31 101 GLY A CA 1
ATOM 773 C C . GLY A 1 101 ? -6.795 1.118 13.251 1.00 94.31 101 GLY A C 1
ATOM 774 O O . GLY A 1 101 ? -7.754 1.229 14.009 1.00 94.31 101 GLY A O 1
ATOM 775 N N . SER A 1 102 ? -6.432 -0.059 12.737 1.00 93.19 102 SER A N 1
ATOM 776 C CA . SER A 1 102 ? -7.171 -1.307 12.975 1.00 93.19 102 SER A CA 1
ATOM 777 C C . SER A 1 102 ? -7.098 -1.748 14.426 1.00 93.19 102 SER A C 1
ATOM 779 O O . SER A 1 102 ? -8.095 -2.209 14.970 1.00 93.19 102 SER A O 1
ATOM 781 N N . VAL A 1 103 ? -5.946 -1.559 15.076 1.00 93.31 103 VAL A N 1
ATOM 782 C CA . VAL A 1 103 ? -5.785 -1.829 16.510 1.00 93.31 103 VAL A CA 1
ATOM 783 C C . VAL A 1 103 ? -6.757 -0.976 17.332 1.00 93.31 103 VAL A C 1
ATOM 785 O O . VAL A 1 103 ? -7.371 -1.488 18.263 1.00 93.31 103 VAL A O 1
ATOM 788 N N . PHE A 1 104 ? -6.990 0.286 16.961 1.00 91.69 104 PHE A N 1
ATOM 789 C CA . PHE A 1 104 ? -7.952 1.145 17.667 1.00 91.69 104 PHE A CA 1
ATOM 790 C C . PHE A 1 104 ? -9.414 0.708 17.501 1.00 91.69 104 PHE A C 1
ATOM 792 O O . PHE A 1 104 ? -10.240 1.035 18.350 1.00 91.69 104 PHE A O 1
ATOM 799 N N . PHE A 1 105 ? -9.736 -0.063 16.458 1.00 89.00 105 PHE A N 1
ATOM 800 C CA . PHE A 1 105 ? -11.069 -0.636 16.256 1.00 89.00 105 PHE A CA 1
ATOM 801 C C . PHE A 1 105 ? -11.334 -1.909 17.073 1.00 89.00 105 PHE A C 1
ATOM 803 O O . PHE A 1 105 ? -12.459 -2.410 17.055 1.00 89.00 105 PHE A O 1
ATOM 810 N N . PHE A 1 106 ? -10.356 -2.433 17.822 1.00 90.38 106 PHE A N 1
ATOM 811 C CA . PHE A 1 106 ? -10.616 -3.559 18.718 1.00 90.38 106 PHE A CA 1
ATOM 812 C C . PHE A 1 106 ? -11.548 -3.128 19.864 1.00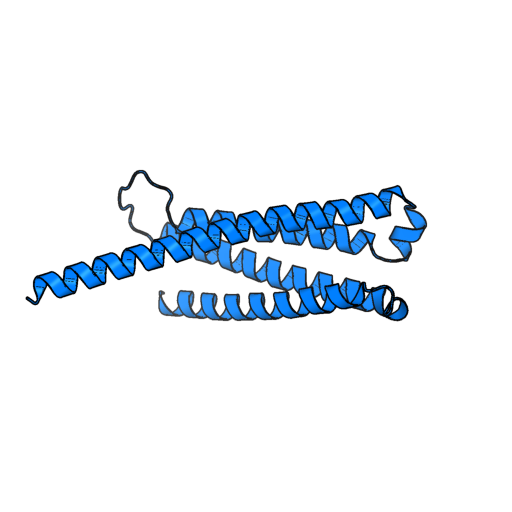 90.38 106 PHE A C 1
ATOM 814 O O . PHE A 1 106 ? -11.260 -2.120 20.514 1.00 90.38 106 PHE A O 1
ATOM 821 N N . PRO A 1 107 ? -12.600 -3.909 20.193 1.00 87.81 107 PRO A N 1
ATOM 822 C CA . PRO A 1 107 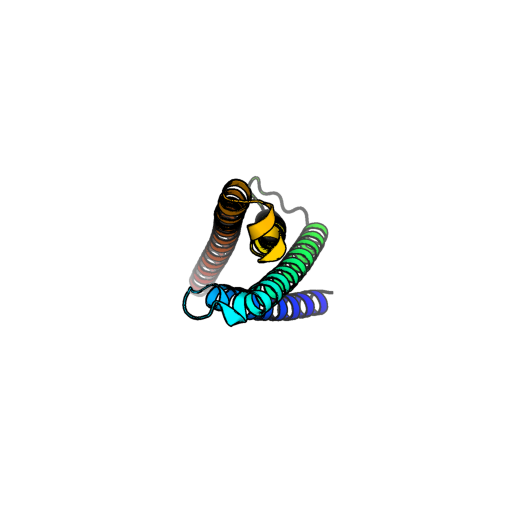? -13.607 -3.551 21.196 1.00 87.81 107 PRO A CA 1
ATOM 823 C C . PRO A 1 107 ? -13.009 -3.095 22.529 1.00 87.81 107 PRO A C 1
ATOM 825 O O . PRO A 1 107 ? -13.359 -2.037 23.033 1.00 87.81 107 PRO A O 1
ATOM 828 N N . ARG A 1 108 ? -11.998 -3.817 23.037 1.00 88.75 108 ARG A N 1
ATOM 829 C CA . ARG A 1 108 ? -11.320 -3.479 24.302 1.00 88.75 108 ARG A CA 1
ATOM 830 C C . ARG A 1 108 ? -10.668 -2.092 24.297 1.00 88.75 108 ARG A C 1
ATOM 832 O O . ARG A 1 108 ? -10.671 -1.413 25.316 1.00 88.75 108 ARG A O 1
ATOM 839 N N . ILE A 1 109 ? -10.080 -1.687 23.171 1.00 89.25 109 ILE A N 1
ATOM 840 C CA . ILE A 1 109 ? -9.391 -0.395 23.030 1.00 89.25 109 ILE A CA 1
ATOM 841 C C . ILE A 1 109 ? -10.410 0.712 22.764 1.00 89.25 109 ILE A C 1
ATOM 843 O O . ILE A 1 109 ? -10.308 1.801 23.328 1.00 89.25 109 ILE A O 1
ATOM 847 N N . LEU A 1 110 ? -11.416 0.417 21.944 1.00 88.00 110 LEU A N 1
ATOM 848 C CA . LEU A 1 110 ? -12.472 1.351 21.586 1.00 88.00 110 LEU A CA 1
ATOM 849 C C . LEU A 1 110 ? -13.351 1.721 22.792 1.00 88.00 110 LEU A C 1
ATOM 851 O O . LEU A 1 110 ? -13.702 2.889 22.954 1.00 88.00 110 LEU A O 1
ATOM 855 N N . GLU A 1 111 ? -13.672 0.750 23.651 1.00 87.50 111 GLU A N 1
ATOM 856 C CA . GLU A 1 111 ? -14.420 0.956 24.899 1.00 87.50 111 GLU A CA 1
ATOM 857 C C . GLU A 1 111 ? -13.608 1.758 25.924 1.00 87.50 111 GLU A C 1
ATOM 859 O O . GLU A 1 111 ? -14.131 2.699 26.517 1.00 87.50 111 GLU A O 1
ATOM 864 N N . ALA A 1 112 ? -12.316 1.448 26.090 1.00 90.19 112 ALA A N 1
ATOM 865 C CA . ALA A 1 112 ? -11.437 2.153 27.027 1.00 90.19 112 ALA A CA 1
ATOM 866 C C . ALA A 1 112 ? -11.113 3.594 26.588 1.00 90.19 112 ALA A C 1
ATOM 868 O O . ALA A 1 112 ? -10.909 4.477 27.418 1.00 90.19 112 ALA A O 1
ATOM 869 N N . GLY A 1 113 ? -11.037 3.827 25.278 1.00 82.94 113 GLY A N 1
ATOM 870 C CA . GLY A 1 113 ? -10.597 5.083 24.676 1.00 82.94 113 GLY A CA 1
ATOM 871 C C . GLY A 1 113 ? -11.695 6.110 24.397 1.00 82.94 113 GLY A C 1
ATOM 872 O O . GLY A 1 113 ? -11.397 7.252 24.027 1.00 82.94 113 GLY A O 1
ATOM 873 N N . GLY A 1 114 ? -12.961 5.713 24.532 1.00 89.94 114 GLY A N 1
ATOM 874 C CA . GLY A 1 114 ? -14.113 6.581 24.320 1.00 89.94 114 GLY A CA 1
ATOM 875 C C . GLY A 1 114 ? -14.182 7.206 22.910 1.00 89.94 114 GLY A C 1
ATOM 876 O O . GLY A 1 114 ? -13.684 6.640 21.930 1.00 89.94 114 GLY A O 1
ATOM 877 N N . PRO A 1 115 ? -14.817 8.386 22.764 1.00 90.62 115 PRO A N 1
ATOM 878 C CA . PRO A 1 115 ? -15.073 8.994 21.455 1.00 90.62 115 PRO A CA 1
ATOM 879 C C . PRO A 1 115 ? -13.803 9.481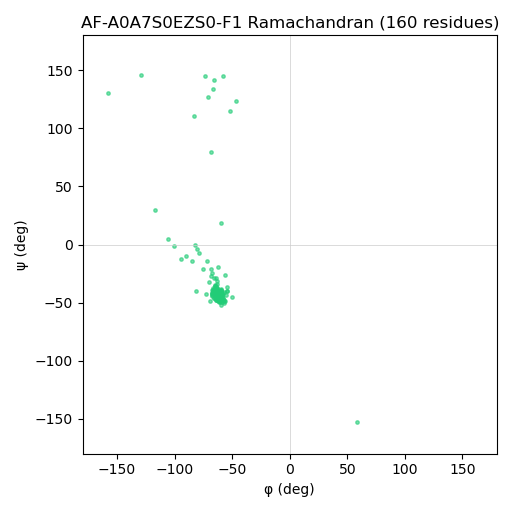 20.741 1.00 90.62 115 PRO A C 1
ATOM 881 O O . PRO A 1 115 ? -13.771 9.502 19.512 1.00 90.62 115 PRO A O 1
ATOM 884 N N . ILE A 1 116 ? -12.748 9.834 21.485 1.00 91.19 116 ILE A N 1
ATOM 885 C CA . ILE A 1 116 ? -11.491 10.342 20.914 1.00 91.19 116 ILE A CA 1
ATOM 886 C C . ILE A 1 116 ? -10.763 9.231 20.157 1.00 91.19 116 ILE A C 1
ATOM 888 O O . ILE A 1 116 ? -10.389 9.430 19.004 1.00 91.19 116 ILE A O 1
ATOM 892 N N . ILE A 1 117 ? -10.605 8.046 20.757 1.00 91.62 117 ILE A N 1
ATOM 893 C CA . ILE A 1 117 ? -9.959 6.909 20.082 1.00 91.62 117 ILE A CA 1
ATOM 894 C C . ILE A 1 117 ? -10.763 6.461 18.862 1.00 91.62 117 ILE A C 1
ATOM 896 O O . ILE A 1 117 ? -10.171 6.187 17.819 1.00 91.62 117 ILE A O 1
ATOM 900 N N . ARG A 1 118 ? -12.099 6.476 18.945 1.00 88.88 118 ARG A N 1
ATOM 901 C CA . ARG A 1 118 ? -12.965 6.190 17.792 1.00 88.88 118 ARG A CA 1
ATOM 902 C C . ARG A 1 118 ? -12.713 7.159 16.636 1.00 88.88 118 ARG A C 1
ATOM 904 O O . ARG A 1 118 ? -12.557 6.722 15.499 1.00 88.88 118 ARG A O 1
ATOM 911 N N . LEU A 1 119 ? -12.659 8.460 16.919 1.00 93.19 119 LEU A N 1
ATOM 912 C CA . LEU A 1 119 ? -12.405 9.481 15.903 1.00 93.19 119 LEU A CA 1
ATOM 913 C C . LEU A 1 119 ? -10.997 9.334 15.307 1.00 93.19 119 LEU A C 1
ATOM 915 O O . LEU A 1 119 ? -10.839 9.378 14.088 1.00 93.19 119 LEU A O 1
ATOM 919 N N . SER A 1 120 ? -9.991 9.084 16.147 1.00 93.38 120 SER A N 1
ATOM 920 C CA . SER A 1 120 ? -8.616 8.817 15.715 1.00 93.38 120 SER A CA 1
ATOM 921 C C . SER A 1 120 ? -8.521 7.589 14.808 1.00 93.38 120 SER A C 1
ATOM 923 O O . SER A 1 120 ? -7.842 7.646 13.788 1.00 93.38 120 SER A O 1
ATOM 925 N N . ALA A 1 121 ? -9.231 6.500 15.125 1.00 92.44 121 ALA A N 1
ATOM 926 C CA . ALA A 1 121 ? -9.259 5.290 14.304 1.00 92.44 121 ALA A CA 1
ATOM 927 C C . ALA A 1 121 ? -9.777 5.581 12.886 1.00 92.44 121 ALA A C 1
ATOM 929 O O . ALA A 1 121 ? -9.151 5.192 11.901 1.00 92.44 121 ALA A O 1
ATOM 930 N N . VAL A 1 122 ? -10.873 6.339 12.774 1.00 93.88 122 VAL A N 1
ATOM 931 C CA . VAL A 1 122 ? -11.443 6.749 11.480 1.00 93.88 122 VAL A CA 1
ATOM 932 C C . VAL A 1 122 ? -10.465 7.629 10.699 1.00 93.88 122 VAL A C 1
ATOM 934 O O . VAL A 1 122 ? -10.222 7.373 9.520 1.00 93.88 122 VAL A O 1
ATOM 937 N N . TRP A 1 123 ? -9.855 8.630 11.340 1.00 97.12 123 TRP A N 1
ATOM 938 C CA . TRP A 1 123 ? -8.893 9.508 10.665 1.00 97.12 123 TRP A CA 1
ATOM 939 C C . TRP A 1 123 ? -7.635 8.780 10.202 1.00 97.12 123 TRP A C 1
ATOM 941 O O . TRP A 1 123 ? -7.132 9.096 9.126 1.00 97.12 123 TRP A O 1
ATOM 951 N N . LEU A 1 124 ? -7.153 7.783 10.949 1.00 96.44 124 LEU A N 1
ATOM 952 C CA . LEU A 1 124 ? -6.050 6.931 10.501 1.00 96.44 124 LEU A CA 1
ATOM 953 C C . LEU A 1 124 ? -6.431 6.173 9.224 1.00 96.44 124 LEU A C 1
ATOM 955 O O . LEU A 1 124 ? -5.647 6.140 8.282 1.00 96.44 124 LEU A O 1
ATOM 959 N N . PHE A 1 125 ? -7.651 5.646 9.126 1.00 94.56 125 PHE A N 1
ATOM 960 C CA . PHE A 1 125 ? -8.118 5.004 7.893 1.00 94.56 125 PHE A CA 1
ATOM 961 C C . PHE A 1 125 ? -8.237 5.981 6.717 1.00 94.56 125 PHE A C 1
ATOM 963 O O . PHE A 1 125 ? -7.845 5.645 5.597 1.00 94.56 125 PHE A O 1
ATOM 970 N N . VAL A 1 126 ? -8.729 7.199 6.950 1.00 97.00 126 VAL A N 1
ATOM 971 C CA . VAL A 1 126 ? -8.784 8.242 5.912 1.00 97.00 126 VAL A CA 1
ATOM 972 C C . VAL A 1 126 ? -7.372 8.605 5.449 1.00 97.00 126 VAL A C 1
ATOM 974 O O . VAL A 1 126 ? -7.099 8.596 4.250 1.00 97.00 126 VAL A O 1
ATOM 977 N N . LEU A 1 127 ? -6.456 8.857 6.385 1.00 97.81 127 LEU A N 1
ATOM 978 C CA . LEU A 1 127 ? -5.066 9.200 6.091 1.00 97.81 127 LEU A CA 1
ATOM 979 C C . LEU A 1 127 ? -4.359 8.075 5.324 1.00 97.81 127 LEU A C 1
ATOM 981 O O . LEU A 1 127 ? -3.740 8.332 4.294 1.00 97.81 127 LEU A O 1
ATOM 985 N N . GLY A 1 128 ? -4.500 6.828 5.781 1.00 96.69 128 GLY A N 1
ATOM 986 C CA . GLY A 1 128 ? -3.959 5.650 5.102 1.00 96.69 128 GLY A CA 1
ATOM 987 C C . GLY A 1 128 ? -4.484 5.518 3.671 1.00 96.69 128 GLY A C 1
ATOM 988 O O . GLY A 1 128 ? -3.704 5.277 2.752 1.00 96.69 128 GLY A O 1
ATOM 989 N N . SER A 1 129 ? -5.778 5.774 3.460 1.00 96.50 129 SER A N 1
ATOM 990 C CA . SER A 1 129 ? -6.409 5.732 2.133 1.00 96.50 129 SER A CA 1
ATOM 991 C C . SER A 1 129 ? -5.887 6.822 1.197 1.00 96.50 129 SER A C 1
ATOM 993 O O . SER A 1 129 ? -5.626 6.546 0.029 1.00 96.50 129 SER A O 1
ATOM 995 N N . VAL A 1 130 ? -5.685 8.047 1.696 1.00 98.19 130 VAL A N 1
ATOM 996 C CA . VAL A 1 130 ? -5.102 9.150 0.911 1.00 98.19 130 VAL A CA 1
ATOM 997 C C . VAL A 1 130 ? -3.671 8.816 0.487 1.00 98.19 130 VAL A C 1
ATOM 999 O O . VAL A 1 130 ? -3.312 9.007 -0.674 1.00 98.19 130 VAL A O 1
ATOM 1002 N N . ILE A 1 131 ? -2.863 8.262 1.394 1.00 97.81 131 ILE A N 1
ATOM 1003 C CA . ILE A 1 131 ? -1.494 7.825 1.088 1.00 97.81 131 ILE A CA 1
ATOM 1004 C C . ILE A 1 131 ? -1.509 6.725 0.011 1.00 97.81 131 ILE A C 1
ATOM 1006 O O . ILE A 1 131 ? -0.784 6.819 -0.981 1.00 97.81 131 ILE A O 1
ATOM 1010 N N . PHE A 1 132 ? -2.377 5.718 0.160 1.00 95.25 132 PHE A N 1
ATOM 1011 C CA . PHE A 1 132 ? -2.560 4.655 -0.835 1.00 95.25 132 PHE A CA 1
ATOM 1012 C C . PHE A 1 132 ? -2.997 5.188 -2.199 1.00 95.25 132 PHE A C 1
ATOM 1014 O O . PHE A 1 132 ? -2.501 4.726 -3.224 1.00 95.25 132 PHE A O 1
ATOM 1021 N N . PHE A 1 133 ? -3.901 6.167 -2.217 1.00 97.44 133 PHE A N 1
ATOM 1022 C CA . PHE A 1 133 ? -4.376 6.799 -3.442 1.00 97.44 133 PHE A CA 1
ATOM 1023 C C . PHE A 1 133 ? -3.230 7.455 -4.221 1.00 97.44 133 PHE A C 1
ATOM 1025 O O . PHE A 1 133 ? -3.112 7.242 -5.427 1.00 97.44 133 PHE A O 1
ATOM 1032 N N . PHE A 1 134 ? -2.344 8.195 -3.547 1.00 97.50 134 PHE A N 1
ATOM 1033 C CA . PHE A 1 134 ? -1.171 8.775 -4.204 1.00 97.50 134 PHE A CA 1
ATOM 1034 C C . PHE A 1 134 ? -0.179 7.710 -4.682 1.00 97.50 134 PHE A C 1
ATOM 1036 O O . PHE A 1 134 ? 0.345 7.840 -5.788 1.00 97.50 134 PHE A O 1
ATOM 1043 N N . GLY A 1 135 ? 0.036 6.640 -3.909 1.00 96.31 135 GLY A N 1
ATOM 1044 C CA . GLY A 1 135 ? 0.829 5.488 -4.357 1.00 96.31 135 GLY A CA 1
ATOM 1045 C C . GLY A 1 135 ? 0.286 4.884 -5.658 1.00 96.31 135 GLY A C 1
ATOM 1046 O O . GLY A 1 135 ? 1.025 4.747 -6.633 1.00 96.31 135 GLY A O 1
ATOM 1047 N N . ALA A 1 136 ? -1.026 4.640 -5.714 1.00 95.56 136 ALA A N 1
ATOM 1048 C CA . ALA A 1 136 ? -1.707 4.102 -6.891 1.00 95.56 136 ALA A CA 1
ATOM 1049 C C . ALA A 1 136 ? -1.676 5.057 -8.091 1.00 95.56 136 ALA A C 1
ATOM 1051 O O . ALA A 1 136 ? -1.541 4.615 -9.233 1.00 95.56 136 ALA A O 1
ATOM 1052 N N . LEU A 1 137 ? -1.764 6.368 -7.854 1.00 97.12 137 LEU A N 1
ATOM 1053 C CA . LEU A 1 137 ? -1.647 7.369 -8.910 1.00 97.12 137 LEU A CA 1
ATOM 1054 C C . LEU A 1 137 ? -0.249 7.357 -9.540 1.00 97.12 137 LEU A C 1
ATOM 1056 O O . LEU A 1 137 ? -0.130 7.436 -10.761 1.00 97.12 137 LEU A O 1
ATOM 1060 N N . ILE A 1 138 ? 0.804 7.227 -8.730 1.00 95.06 138 ILE A N 1
ATOM 1061 C CA . ILE A 1 138 ? 2.182 7.134 -9.225 1.00 95.06 138 ILE A CA 1
ATOM 1062 C C . ILE A 1 138 ? 2.358 5.871 -10.075 1.00 95.06 138 ILE A C 1
ATOM 1064 O O . ILE A 1 138 ? 2.851 5.970 -11.200 1.00 95.06 138 ILE A O 1
ATOM 1068 N N . ASP A 1 139 ? 1.893 4.714 -9.596 1.00 93.56 139 ASP A N 1
ATOM 1069 C CA . ASP A 1 139 ? 1.946 3.461 -10.364 1.00 93.56 139 ASP A CA 1
ATOM 1070 C C . ASP A 1 139 ? 1.195 3.578 -11.695 1.00 93.56 139 ASP A C 1
ATOM 1072 O O . ASP A 1 139 ? 1.700 3.167 -12.743 1.00 93.56 139 ASP A O 1
ATOM 1076 N N . LEU A 1 140 ? 0.010 4.197 -11.686 1.00 95.00 140 LEU A N 1
ATOM 1077 C CA . LEU A 1 140 ? -0.761 4.444 -12.902 1.00 95.00 140 LEU A CA 1
ATOM 1078 C C . LEU A 1 140 ? 0.030 5.298 -13.902 1.00 95.00 140 LEU A C 1
ATOM 1080 O O . LEU A 1 140 ? 0.055 4.983 -15.092 1.00 95.00 140 LEU A O 1
ATOM 1084 N N . LEU A 1 141 ? 0.699 6.358 -13.442 1.00 92.81 141 LEU A N 1
ATOM 1085 C CA . LEU A 1 141 ? 1.521 7.209 -14.306 1.00 92.81 141 LEU A CA 1
ATOM 1086 C C . LEU A 1 141 ? 2.700 6.441 -14.916 1.00 92.81 141 LEU A C 1
ATOM 1088 O O . LEU A 1 141 ? 2.971 6.616 -16.106 1.00 92.81 141 LEU A O 1
ATOM 1092 N N . VAL A 1 142 ? 3.368 5.575 -14.146 1.00 91.00 142 VAL A N 1
ATOM 1093 C CA . VAL A 1 142 ? 4.456 4.713 -14.644 1.00 91.00 142 VAL A CA 1
ATOM 1094 C C . VAL A 1 142 ? 3.940 3.776 -15.739 1.00 91.00 142 VAL A C 1
ATOM 1096 O O . VAL A 1 142 ? 4.510 3.718 -16.830 1.00 91.00 142 VAL A O 1
ATOM 1099 N N . VAL A 1 143 ? 2.806 3.110 -15.507 1.00 91.25 143 VAL A N 1
ATOM 1100 C CA . VAL A 1 143 ? 2.186 2.212 -16.496 1.00 91.25 143 VAL A CA 1
ATOM 1101 C C . VAL A 1 143 ? 1.800 2.963 -17.776 1.00 91.25 143 VAL A C 1
ATOM 1103 O O . VAL A 1 143 ? 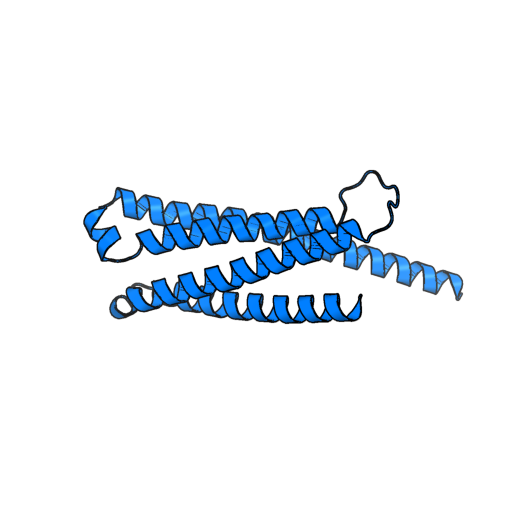2.053 2.480 -18.882 1.00 91.25 143 VAL A O 1
ATOM 1106 N N . LEU A 1 144 ? 1.223 4.162 -17.655 1.00 92.50 144 LEU A N 1
ATOM 1107 C CA . LEU A 1 144 ? 0.843 4.980 -18.810 1.00 92.50 144 LEU A CA 1
ATOM 1108 C C . LEU A 1 144 ? 2.060 5.437 -19.625 1.00 92.50 144 LEU A C 1
ATOM 1110 O O . LEU A 1 144 ? 2.008 5.419 -20.859 1.00 92.50 144 LEU A O 1
ATOM 1114 N N . ARG A 1 145 ? 3.161 5.814 -18.963 1.00 89.44 145 ARG A N 1
ATOM 1115 C CA . ARG A 1 145 ? 4.424 6.181 -19.624 1.00 89.44 145 ARG A CA 1
ATOM 1116 C C . ARG A 1 145 ? 5.026 5.001 -20.377 1.00 89.44 145 ARG A C 1
ATOM 1118 O O . ARG A 1 145 ? 5.346 5.148 -21.558 1.00 89.44 145 ARG A O 1
ATOM 1125 N N . ALA A 1 146 ? 5.101 3.835 -19.738 1.00 88.00 146 ALA A N 1
ATOM 1126 C CA . ALA A 1 146 ? 5.595 2.612 -20.365 1.00 88.00 146 ALA A CA 1
ATOM 1127 C C . ALA A 1 146 ? 4.771 2.251 -21.616 1.00 88.00 146 ALA A C 1
ATOM 1129 O O . ALA A 1 146 ? 5.322 2.055 -22.702 1.00 88.00 146 ALA A O 1
ATOM 1130 N N . ALA A 1 147 ? 3.438 2.288 -21.511 1.00 89.81 147 ALA A N 1
ATOM 1131 C CA . ALA A 1 147 ? 2.544 2.016 -22.634 1.00 89.81 147 ALA A CA 1
ATOM 1132 C C . ALA A 1 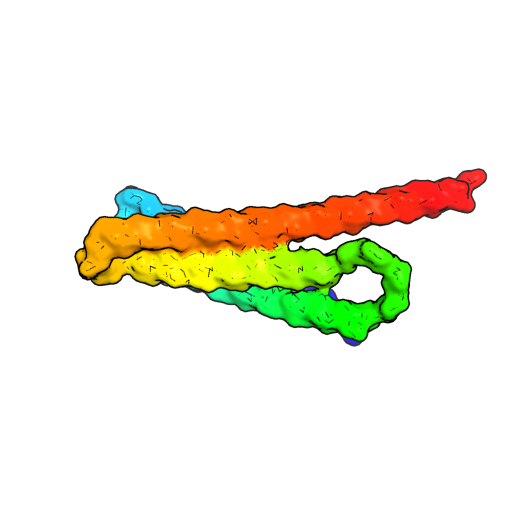147 ? 2.695 3.032 -23.785 1.00 89.81 147 ALA A C 1
ATOM 1134 O O . ALA A 1 147 ? 2.600 2.669 -24.963 1.00 89.81 147 ALA A O 1
ATOM 1135 N N . ALA A 1 148 ? 2.923 4.312 -23.477 1.00 89.94 148 ALA A N 1
ATOM 1136 C CA . ALA A 1 148 ? 3.166 5.341 -24.487 1.00 89.94 148 ALA A CA 1
ATOM 1137 C C . ALA A 1 148 ? 4.501 5.120 -25.223 1.00 89.94 148 ALA A C 1
ATOM 1139 O O . ALA A 1 148 ? 4.552 5.238 -26.454 1.00 89.94 148 ALA A O 1
ATOM 1140 N N . ALA A 1 149 ? 5.558 4.744 -24.495 1.00 88.00 149 ALA A N 1
ATOM 1141 C CA . ALA A 1 149 ? 6.873 4.451 -25.059 1.00 88.00 149 ALA A CA 1
ATOM 1142 C C . ALA A 1 149 ? 6.827 3.264 -26.039 1.00 88.00 149 ALA A C 1
ATOM 1144 O O . ALA A 1 149 ? 7.326 3.370 -27.164 1.00 88.00 149 ALA A O 1
ATOM 1145 N N . GLU A 1 150 ? 6.149 2.172 -25.672 1.00 89.75 150 GLU A N 1
ATOM 1146 C CA . GLU A 1 150 ? 5.976 0.996 -26.537 1.00 89.75 150 GLU A CA 1
ATOM 1147 C C . GLU A 1 150 ? 5.247 1.329 -27.845 1.00 89.75 150 GLU A C 1
ATOM 1149 O O . GLU A 1 150 ? 5.686 0.938 -28.934 1.00 89.75 150 GLU A O 1
ATOM 1154 N N . ARG A 1 151 ? 4.160 2.112 -27.772 1.00 90.31 151 ARG A N 1
ATOM 1155 C CA . ARG A 1 151 ? 3.418 2.560 -28.965 1.00 90.31 151 ARG A CA 1
ATOM 1156 C C . ARG A 1 151 ? 4.296 3.396 -29.895 1.00 90.31 151 ARG A C 1
ATOM 1158 O O . ARG A 1 151 ? 4.216 3.235 -31.115 1.00 90.31 151 ARG A O 1
ATOM 1165 N N . GLY A 1 152 ? 5.133 4.271 -29.340 1.00 88.94 152 GLY A N 1
ATOM 1166 C CA . GLY A 1 152 ? 6.075 5.089 -30.105 1.00 88.94 152 GLY A CA 1
ATOM 1167 C C . GLY A 1 152 ? 7.137 4.255 -30.827 1.00 88.94 152 GLY A C 1
ATOM 1168 O O . GLY A 1 152 ? 7.425 4.502 -32.001 1.00 88.94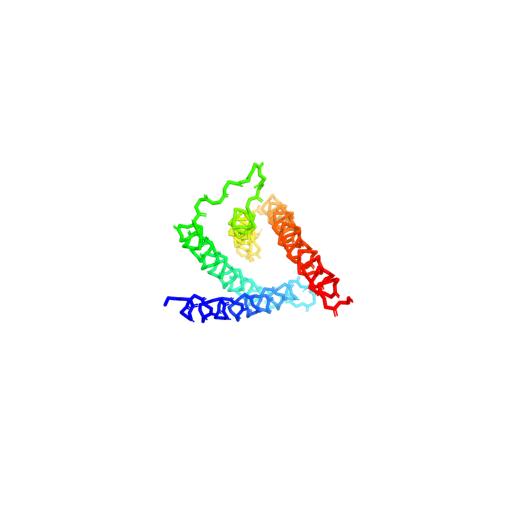 152 GLY A O 1
ATOM 1169 N N . SER A 1 153 ? 7.691 3.241 -30.161 1.00 88.56 153 SER A N 1
ATOM 1170 C CA . SER A 1 153 ? 8.668 2.315 -30.753 1.00 88.56 153 SER A CA 1
ATOM 1171 C C . SER A 1 153 ? 8.053 1.466 -31.866 1.00 88.56 153 SER A C 1
ATOM 1173 O O . SER A 1 153 ? 8.622 1.376 -32.954 1.00 88.56 153 SER A O 1
ATOM 1175 N N . ARG A 1 154 ? 6.840 0.938 -31.658 1.00 89.50 154 ARG A N 1
ATOM 1176 C CA . ARG A 1 154 ? 6.117 0.161 -32.678 1.00 89.50 154 ARG A CA 1
ATOM 1177 C C . ARG A 1 154 ? 5.806 0.985 -33.930 1.00 89.50 154 ARG A C 1
ATOM 1179 O O . ARG A 1 154 ? 5.973 0.495 -35.042 1.00 89.50 154 ARG A O 1
ATOM 1186 N N . ARG A 1 155 ? 5.400 2.251 -33.769 1.00 89.94 155 ARG A N 1
ATOM 1187 C CA . ARG A 1 155 ? 5.169 3.172 -34.898 1.00 89.94 155 ARG A CA 1
ATOM 1188 C C . ARG A 1 155 ? 6.446 3.472 -35.684 1.00 89.94 155 ARG A C 1
ATOM 1190 O O . ARG A 1 155 ? 6.380 3.574 -36.903 1.00 89.94 155 ARG A O 1
ATOM 1197 N N . ARG A 1 156 ? 7.591 3.610 -35.007 1.00 90.38 156 ARG A N 1
ATOM 1198 C CA . ARG A 1 156 ? 8.891 3.818 -35.666 1.00 90.38 156 ARG A CA 1
ATOM 1199 C C . ARG A 1 156 ? 9.341 2.589 -36.452 1.00 90.38 156 ARG A C 1
ATOM 1201 O O . ARG A 1 156 ? 9.754 2.751 -37.592 1.00 90.38 156 ARG A O 1
ATOM 1208 N N . ALA A 1 157 ? 9.176 1.389 -35.896 1.00 88.56 157 ALA A N 1
ATOM 1209 C CA . ALA A 1 157 ? 9.501 0.143 -36.591 1.00 88.56 157 ALA A CA 1
ATOM 1210 C C . ALA A 1 157 ? 8.700 -0.019 -37.896 1.00 88.56 157 ALA A C 1
ATOM 1212 O O . ALA A 1 157 ? 9.283 -0.306 -38.933 1.00 88.56 157 ALA A O 1
ATOM 1213 N N . LEU A 1 158 ? 7.391 0.264 -37.870 1.00 90.50 158 LEU A N 1
ATOM 1214 C CA . LEU A 1 158 ? 6.535 0.188 -39.064 1.00 90.50 158 LEU A CA 1
ATOM 1215 C C . LEU A 1 158 ? 6.930 1.186 -40.167 1.00 90.50 158 LEU A C 1
ATOM 1217 O O . LEU A 1 158 ? 6.766 0.880 -41.342 1.00 90.50 158 LEU A O 1
ATOM 1221 N N . ARG A 1 159 ? 7.462 2.363 -39.804 1.00 88.31 159 ARG A N 1
ATOM 1222 C CA . ARG A 1 159 ? 7.956 3.362 -40.772 1.00 88.31 159 ARG A CA 1
ATOM 1223 C C . ARG A 1 159 ? 9.296 2.993 -41.408 1.00 88.31 159 ARG A C 1
ATOM 1225 O O . ARG A 1 159 ? 9.625 3.551 -42.440 1.00 88.31 159 ARG A O 1
ATOM 1232 N N . MET A 1 160 ? 10.081 2.113 -40.786 1.00 82.88 160 MET A N 1
ATOM 1233 C CA . MET A 1 160 ? 11.350 1.634 -41.352 1.00 82.88 160 MET A CA 1
ATOM 1234 C C . MET A 1 160 ? 11.154 0.451 -42.311 1.00 82.88 160 MET A C 1
ATOM 1236 O O . MET A 1 160 ? 12.076 0.098 -43.036 1.00 82.88 160 MET A O 1
ATOM 1240 N N . THR A 1 161 ? 9.970 -0.168 -42.301 1.00 83.00 161 THR A N 1
ATOM 1241 C CA . THR A 1 161 ? 9.617 -1.312 -43.156 1.00 83.00 161 THR A CA 1
ATOM 1242 C C . THR A 1 161 ? 8.766 -0.942 -44.378 1.00 83.00 161 THR A C 1
ATOM 1244 O O . THR A 1 161 ? 8.407 -1.843 -45.131 1.00 83.00 161 THR A O 1
ATOM 1247 N N . SER A 1 162 ? 8.408 0.338 -44.553 1.00 69.62 162 SER A N 1
ATOM 1248 C CA . SER A 1 162 ? 7.704 0.870 -45.735 1.00 69.62 162 SER A CA 1
ATOM 1249 C C . SER A 1 162 ? 8.646 1.689 -46.599 1.00 69.62 162 SER A C 1
ATOM 1251 O O . SER A 1 162 ? 8.591 1.531 -47.832 1.00 69.62 162 SER A O 1
#

Nearest PDB structures (foldseek):
  8tn6-assembly1_C  TM=5.504E-01  e=7.742E-02  synthetic construct
  8tn1-assembly1_B  TM=6.211E-01  e=2.041E-01  synthetic construct
  7unl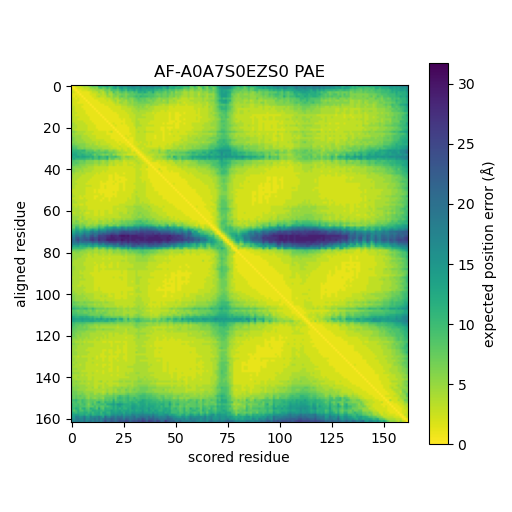-assembly1_A  TM=3.759E-01  e=5.629E+00  Homo sapiens
  8dhm-assembly1_A  TM=3.756E-01  e=8.467E+00  Homo sapiens

Organism: NCBI:txid33657

InterPro domains:
  IPR025424 YrhK domain [PF14145] (7-58)
  IPR025424 YrhK domain [PF14145] (85-142)

Radius of gyration: 20.19 Å; Cα contacts (8 Å, |Δi|>4): 171; chains: 1; bounding box: 49×30×73 Å

Secondary structure (DSSP, 8-state):
-HHHHHHHHHHHHHHHHHHHHHHHHHHHTTSGGGGGGHHHHHHHHHHHHHHHHHHHHHHHHHHHHHHHHS-----SS--HHHHHHHHHHHHHHHHHHHHHHHHHTSHHHHHHHHHHHHHHHHHHHHHHHHHHHHHHHHHHHHHHHHHHHHHHHHHHHHHH--

Solvent-accessible surface area (backbone atoms only — not comparable to full-atom values): 8085 Å² total; per-residue (Å²): 110,74,70,57,55,56,50,50,52,54,53,33,52,51,38,34,52,52,11,50,52,32,29,52,55,12,57,63,25,68,40,84,93,35,60,94,40,35,72,59,13,44,54,35,23,42,53,6,34,52,32,34,29,51,23,21,53,53,45,29,52,51,32,51,56,50,55,74,68,49,73,92,72,91,65,102,59,90,50,68,45,58,46,49,33,48,20,23,49,26,38,37,53,16,28,53,35,36,44,57,20,44,56,37,67,36,66,75,47,30,67,74,42,43,72,61,38,48,51,49,22,53,50,28,44,52,51,18,48,54,36,34,50,54,16,52,51,43,51,50,52,47,54,52,51,54,55,52,52,54,53,53,51,54,54,52,54,58,64,74,75,110

Foldseek 3Di:
DVVVLVVLLVVLVVLLVQLVVLLVQLVVCPDPVNVVCPVVSLVSNLSSLVSNLVSLVSQLVSLVVVVVVDDPDDDPDDDLSNLSNQLSVLSNVLSVLLNVLSVLSDPVNVVVVDPVSVVSSVVSNVVSVVSNVVSVVSVVVSVVVVVVVVVVVVVVVVVVVD

pLDDT: mean 89.2, std 9.62, range [46.53, 98.19]